Protein AF-T1EPQ8-F1 (afdb_monomer_lite)

Structure (mmCIF, N/CA/C/O backbone):
data_AF-T1EPQ8-F1
#
_entry.id   AF-T1EPQ8-F1
#
loop_
_atom_site.group_PDB
_atom_site.id
_atom_site.type_symbol
_atom_site.label_atom_id
_atom_site.label_alt_id
_atom_site.label_comp_id
_atom_site.label_asym_id
_atom_site.label_entity_id
_atom_site.label_seq_id
_atom_site.pdbx_PDB_ins_code
_atom_site.Cartn_x
_atom_site.Cartn_y
_atom_site.Cartn_z
_atom_site.occupancy
_atom_site.B_iso_or_equiv
_atom_site.auth_seq_id
_atom_site.auth_comp_id
_atom_site.auth_asym_id
_atom_site.auth_atom_id
_atom_site.pdbx_PDB_model_num
ATOM 1 N N . MET A 1 1 ? 10.128 -32.023 26.821 1.00 38.91 1 MET A N 1
ATOM 2 C CA . MET A 1 1 ? 8.826 -31.941 26.124 1.00 38.91 1 MET A CA 1
ATOM 3 C C . MET A 1 1 ? 8.533 -30.462 25.927 1.00 38.91 1 MET A C 1
ATOM 5 O O . MET A 1 1 ? 8.504 -29.751 26.919 1.00 38.91 1 MET A O 1
ATOM 9 N N . ALA A 1 2 ? 8.475 -29.976 24.685 1.00 43.00 2 ALA A N 1
ATOM 10 C CA . ALA A 1 2 ? 8.220 -28.562 24.401 1.00 43.00 2 ALA A CA 1
ATOM 11 C C . ALA A 1 2 ? 6.713 -28.280 24.492 1.00 43.00 2 ALA A C 1
ATOM 13 O O . ALA A 1 2 ? 5.918 -29.055 23.960 1.00 43.00 2 ALA A O 1
ATOM 14 N N . GLU A 1 3 ? 6.327 -27.203 25.178 1.00 37.88 3 GLU A N 1
ATOM 15 C CA . GLU A 1 3 ? 4.932 -26.760 25.230 1.00 37.88 3 GLU A CA 1
ATOM 16 C C . GLU A 1 3 ? 4.420 -26.415 23.819 1.00 37.88 3 GLU A C 1
ATOM 18 O O . GLU A 1 3 ? 5.152 -25.810 23.027 1.00 37.88 3 GLU A O 1
ATOM 23 N N . PRO A 1 4 ? 3.169 -26.769 23.475 1.00 48.59 4 PRO A N 1
ATOM 24 C CA . PRO A 1 4 ? 2.594 -26.395 22.195 1.00 48.59 4 PRO A CA 1
ATOM 25 C C . PRO A 1 4 ? 2.463 -24.870 22.112 1.00 48.59 4 PRO A C 1
ATOM 27 O O . PRO A 1 4 ? 1.865 -24.229 22.978 1.00 48.59 4 PRO A O 1
ATOM 30 N N . ILE A 1 5 ? 3.009 -24.295 21.037 1.00 50.97 5 ILE A N 1
ATOM 31 C CA . ILE A 1 5 ? 2.876 -22.878 20.682 1.00 50.97 5 ILE A CA 1
ATOM 32 C C . ILE A 1 5 ? 1.385 -22.524 20.723 1.00 50.97 5 ILE A C 1
ATOM 34 O O . ILE A 1 5 ? 0.590 -23.088 19.965 1.00 50.97 5 ILE A O 1
ATOM 38 N N . ARG A 1 6 ? 0.995 -21.615 21.628 1.00 45.44 6 ARG A N 1
ATOM 39 C CA . ARG A 1 6 ? -0.388 -21.136 21.750 1.00 45.44 6 ARG A CA 1
ATOM 40 C C . ARG A 1 6 ? -0.851 -20.652 20.374 1.00 45.44 6 ARG A C 1
ATOM 42 O O . ARG A 1 6 ? -0.313 -19.679 19.850 1.00 45.44 6 ARG A O 1
ATOM 49 N N . LYS A 1 7 ? -1.834 -21.332 19.775 1.00 41.09 7 LYS A N 1
ATOM 50 C CA . LYS A 1 7 ? -2.517 -20.833 18.577 1.00 41.09 7 LYS A CA 1
ATOM 51 C C . LYS A 1 7 ? -3.151 -19.498 18.966 1.00 41.09 7 LYS A C 1
ATOM 53 O O . LYS A 1 7 ? -4.050 -19.483 19.804 1.00 41.09 7 LYS A O 1
ATOM 58 N N . ASN A 1 8 ? -2.647 -18.392 18.417 1.00 44.38 8 ASN A N 1
ATOM 59 C CA . ASN A 1 8 ? -3.279 -17.088 18.607 1.00 44.38 8 ASN A CA 1
ATOM 60 C C . ASN A 1 8 ? -4.761 -17.203 18.212 1.00 44.38 8 ASN A C 1
ATOM 62 O O . ASN A 1 8 ? -5.055 -17.838 17.192 1.00 44.38 8 ASN A O 1
ATOM 66 N N . PRO A 1 9 ? -5.690 -16.637 19.004 1.00 49.91 9 PRO A N 1
ATOM 67 C CA . PRO A 1 9 ? -7.104 -16.671 18.665 1.00 49.91 9 PRO A CA 1
ATOM 68 C C . PRO A 1 9 ? -7.323 -16.063 17.270 1.00 49.91 9 PRO A C 1
ATOM 70 O O . PRO A 1 9 ? -6.567 -15.170 16.867 1.00 49.91 9 PRO A O 1
ATOM 73 N N . PRO A 1 10 ? -8.323 -16.546 16.511 1.00 61.28 10 PRO A N 1
ATOM 74 C CA . PRO A 1 10 ? -8.630 -15.998 15.199 1.00 61.28 10 PRO A CA 1
ATOM 75 C C . PRO A 1 10 ? -8.897 -14.498 15.335 1.00 61.28 10 PRO A C 1
ATOM 77 O O . PRO A 1 10 ? -9.745 -14.069 16.113 1.00 61.28 10 PRO A O 1
ATOM 80 N N . ILE A 1 11 ? -8.118 -13.698 14.609 1.00 69.44 11 ILE A N 1
ATOM 81 C CA . ILE A 1 11 ? -8.211 -12.242 14.669 1.00 69.44 11 ILE A CA 1
ATOM 82 C C . ILE A 1 11 ? -9.511 -11.824 13.975 1.00 69.44 11 ILE A C 1
ATOM 84 O O . ILE A 1 11 ? -9.619 -11.906 12.748 1.00 69.44 11 ILE A O 1
ATOM 88 N N . THR A 1 12 ? -10.497 -11.395 14.761 1.00 84.00 12 THR A N 1
ATOM 89 C CA . THR A 1 12 ? -11.753 -10.832 14.256 1.00 84.00 12 THR A CA 1
ATOM 90 C C . THR A 1 12 ? -11.489 -9.443 13.688 1.00 84.00 12 THR A C 1
ATOM 92 O O . THR A 1 12 ? -10.953 -8.577 14.376 1.00 84.00 12 THR A O 1
ATOM 95 N N . LEU A 1 13 ? -11.843 -9.238 12.421 1.00 88.69 13 LEU A N 1
ATOM 96 C CA . LEU A 1 13 ? -11.731 -7.939 11.761 1.00 88.69 13 LEU A CA 1
ATOM 97 C C . LEU A 1 13 ? -12.887 -7.022 12.174 1.00 88.69 13 LEU A C 1
ATOM 99 O O . LEU A 1 13 ? -14.023 -7.483 12.310 1.00 88.69 13 LEU A O 1
ATOM 103 N N . THR A 1 14 ? -12.613 -5.723 12.303 1.00 92.56 14 THR A N 1
ATOM 104 C CA . THR A 1 14 ? -13.667 -4.712 12.498 1.00 92.56 14 THR A CA 1
ATOM 105 C C . THR A 1 14 ? -14.533 -4.569 11.236 1.00 92.56 14 THR A C 1
ATOM 107 O O . THR A 1 14 ? -14.106 -4.971 10.144 1.00 92.56 14 THR A O 1
ATOM 110 N N . PRO A 1 15 ? -15.736 -3.969 11.322 1.00 93.88 15 PRO A N 1
ATOM 111 C CA . PRO A 1 15 ? -16.576 -3.716 10.150 1.00 93.88 15 PRO A CA 1
ATOM 112 C C . PRO A 1 15 ? -15.864 -2.926 9.040 1.00 93.88 15 PRO A C 1
ATOM 114 O O . PRO A 1 15 ? -16.015 -3.237 7.856 1.00 93.88 15 PRO A O 1
ATOM 117 N N . GLU A 1 16 ? -15.035 -1.938 9.391 1.00 93.56 16 GLU A N 1
ATOM 118 C CA . GLU A 1 16 ? -14.266 -1.157 8.417 1.00 93.56 16 GLU A CA 1
ATOM 119 C C . GLU A 1 16 ? -13.140 -1.980 7.791 1.00 93.56 16 GLU A C 1
ATOM 121 O O . GLU A 1 16 ? -12.932 -1.904 6.582 1.00 93.56 16 GLU A O 1
ATOM 126 N N . GLN A 1 17 ? -12.437 -2.797 8.580 1.00 94.44 17 GLN A N 1
ATOM 127 C CA . GLN A 1 17 ? -11.402 -3.697 8.062 1.00 94.44 17 GLN A CA 1
ATOM 128 C C . GLN A 1 17 ? -11.999 -4.746 7.114 1.00 94.44 17 GLN A C 1
ATOM 130 O O . GLN A 1 17 ? -11.433 -5.001 6.052 1.00 94.44 17 GLN A O 1
ATOM 135 N N . ASN A 1 18 ? -13.168 -5.302 7.444 1.00 94.88 18 ASN A N 1
ATOM 136 C CA . ASN A 1 18 ? -13.918 -6.174 6.538 1.00 94.88 18 ASN A CA 1
ATOM 137 C C . ASN A 1 18 ? -14.331 -5.437 5.260 1.00 94.88 18 ASN A C 1
ATOM 139 O O . ASN A 1 18 ? -14.177 -5.977 4.172 1.00 94.88 18 ASN A O 1
ATOM 143 N N . SER A 1 19 ? -14.773 -4.182 5.360 1.00 95.19 19 SER A N 1
ATOM 144 C CA . SER A 1 19 ? -15.124 -3.376 4.182 1.00 95.19 19 SER A CA 1
ATOM 145 C C . SER A 1 19 ? -13.930 -3.166 3.241 1.00 95.19 19 SER A C 1
ATOM 147 O O . SER A 1 19 ? -14.097 -3.200 2.022 1.00 95.19 19 SER A O 1
ATOM 149 N N . VAL A 1 20 ? -12.723 -2.973 3.794 1.00 95.50 20 VAL A N 1
ATOM 150 C CA . VAL A 1 20 ? -11.472 -2.929 3.016 1.00 95.50 20 VAL A CA 1
ATOM 151 C C . VAL A 1 20 ? -11.240 -4.269 2.322 1.00 95.50 20 VAL A C 1
ATOM 153 O O . VAL A 1 20 ? -11.033 -4.293 1.111 1.00 95.50 20 VAL A O 1
ATOM 156 N N . TYR A 1 21 ? -11.297 -5.371 3.072 1.00 95.00 21 TYR A N 1
ATOM 157 C CA . TYR A 1 21 ? -11.074 -6.717 2.547 1.00 95.00 21 TYR A CA 1
ATOM 158 C C . TYR A 1 21 ? -12.020 -7.046 1.385 1.00 95.00 21 TYR A C 1
ATOM 160 O O . TYR A 1 21 ? -11.562 -7.357 0.289 1.00 95.00 21 TYR A O 1
ATOM 168 N N . GLU A 1 22 ? -13.328 -6.893 1.592 1.00 95.25 22 GLU A N 1
ATOM 169 C CA . GLU A 1 22 ? -14.350 -7.183 0.583 1.00 95.25 22 GLU A CA 1
ATOM 170 C C . GLU A 1 22 ? -14.176 -6.332 -0.677 1.00 95.25 22 GLU A C 1
ATOM 172 O O . GLU A 1 22 ? -14.283 -6.833 -1.795 1.00 95.25 22 GLU A O 1
ATOM 177 N N . ALA A 1 23 ? -13.848 -5.046 -0.525 1.00 92.50 23 ALA A N 1
ATOM 178 C CA . ALA A 1 23 ? -13.621 -4.178 -1.672 1.00 92.50 23 ALA A CA 1
ATOM 179 C C . ALA A 1 23 ? -12.439 -4.651 -2.538 1.00 92.50 23 ALA A C 1
ATOM 181 O O . ALA A 1 23 ? -12.553 -4.616 -3.766 1.00 92.50 23 ALA A O 1
ATOM 182 N N . VAL A 1 24 ? -11.349 -5.130 -1.921 1.00 93.88 24 VAL A N 1
ATOM 183 C CA . VAL A 1 24 ? -10.200 -5.704 -2.644 1.00 93.88 24 VAL A CA 1
ATOM 184 C C . VAL A 1 24 ? -10.590 -6.980 -3.377 1.00 93.88 24 VAL A C 1
ATOM 186 O O . VAL A 1 24 ? -10.277 -7.111 -4.558 1.00 93.88 24 VAL A O 1
ATOM 189 N N . ILE A 1 25 ? -11.295 -7.901 -2.712 1.00 92.44 25 ILE A N 1
ATOM 190 C CA . ILE A 1 25 ? -11.735 -9.164 -3.327 1.00 92.44 25 ILE A CA 1
ATOM 191 C C . ILE A 1 25 ? -12.657 -8.907 -4.525 1.00 92.44 25 ILE A C 1
ATOM 193 O O . ILE A 1 25 ? -12.564 -9.588 -5.542 1.00 92.44 25 ILE A O 1
ATOM 197 N N . GLN A 1 26 ? -13.495 -7.874 -4.445 1.00 92.19 26 GLN A N 1
ATOM 198 C CA . GLN A 1 26 ? -14.356 -7.428 -5.543 1.00 92.19 26 GLN A CA 1
ATOM 199 C C . GLN A 1 26 ? -13.602 -6.711 -6.683 1.00 92.19 26 GLN A C 1
ATOM 201 O O . GLN A 1 26 ? -14.233 -6.290 -7.649 1.00 92.19 26 GLN A O 1
ATOM 206 N N . GLY A 1 27 ? -12.282 -6.529 -6.583 1.00 89.12 27 GLY A N 1
ATOM 207 C CA . GLY A 1 27 ? -11.465 -5.898 -7.622 1.00 89.12 27 GLY A CA 1
ATOM 208 C C . GLY A 1 27 ? -11.540 -4.369 -7.659 1.00 89.12 27 GLY A C 1
ATOM 209 O O . GLY A 1 27 ? -11.211 -3.766 -8.680 1.00 89.12 27 GLY A O 1
ATOM 210 N N . HIS A 1 28 ? -11.967 -3.717 -6.574 1.00 90.25 28 HIS A N 1
ATOM 211 C CA . HIS A 1 28 ? -11.981 -2.256 -6.505 1.00 90.25 28 HIS A CA 1
ATOM 212 C C . HIS A 1 28 ? -10.5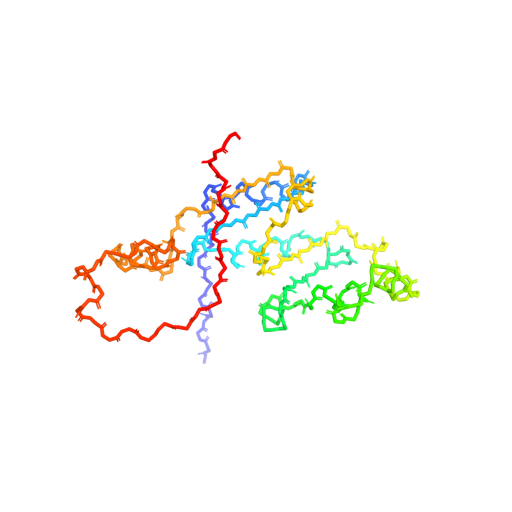72 -1.693 -6.300 1.00 90.25 28 HIS A C 1
ATOM 214 O O . HIS A 1 28 ? -9.807 -2.171 -5.462 1.00 90.25 28 HIS A O 1
ATOM 220 N N . ASN A 1 29 ? -10.277 -0.574 -6.965 1.00 90.38 29 ASN A N 1
ATOM 221 C CA . ASN A 1 29 ? -9.138 0.260 -6.595 1.00 90.38 29 ASN A CA 1
ATOM 222 C C . ASN A 1 29 ? -9.485 1.002 -5.310 1.00 90.38 29 ASN A C 1
ATOM 224 O O . ASN A 1 29 ? -10.387 1.851 -5.317 1.00 90.38 29 ASN A O 1
ATOM 228 N N . ILE A 1 30 ? -8.788 0.698 -4.220 1.00 92.75 30 ILE A N 1
ATOM 229 C CA . ILE A 1 30 ? -9.094 1.269 -2.913 1.00 92.75 30 ILE A CA 1
ATOM 230 C C . ILE A 1 30 ? -7.944 2.093 -2.350 1.00 92.75 30 ILE A C 1
ATOM 232 O O . ILE A 1 30 ? -6.772 1.786 -2.545 1.00 92.75 30 ILE A O 1
ATOM 236 N N . PHE A 1 31 ? -8.312 3.107 -1.578 1.00 91.81 31 PHE A N 1
ATOM 237 C CA . PHE A 1 31 ? -7.439 3.745 -0.608 1.00 91.81 31 PHE A CA 1
ATOM 238 C C . PHE A 1 31 ? -8.033 3.522 0.779 1.00 91.81 31 PHE A C 1
ATOM 240 O O . PHE A 1 31 ? -9.236 3.700 0.981 1.00 91.81 31 PHE A O 1
ATOM 247 N N . PHE A 1 32 ? -7.208 3.141 1.750 1.00 92.31 32 PHE A N 1
ATOM 248 C CA . PHE A 1 32 ? -7.647 3.090 3.136 1.00 92.31 32 PHE A CA 1
ATOM 249 C C . PHE A 1 32 ? -6.641 3.756 4.064 1.00 92.31 32 PHE A C 1
ATOM 251 O O . PHE A 1 32 ? -5.434 3.736 3.840 1.00 92.31 32 PHE A O 1
ATOM 258 N N . THR A 1 33 ? -7.158 4.383 5.113 1.00 90.12 33 THR A N 1
ATOM 259 C CA . THR A 1 33 ? -6.362 5.132 6.087 1.00 90.12 33 THR A CA 1
ATOM 260 C C . THR A 1 33 ? -6.926 4.955 7.490 1.00 90.12 33 THR A C 1
ATOM 262 O O . THR A 1 33 ? -7.972 4.349 7.681 1.00 90.12 33 THR A O 1
ATOM 265 N N . GLY A 1 34 ? -6.225 5.462 8.494 1.00 86.81 34 GLY A N 1
ATOM 266 C CA . GLY A 1 34 ? -6.626 5.382 9.894 1.00 86.81 34 GLY A CA 1
ATOM 267 C C . GLY A 1 34 ? -5.503 5.857 10.803 1.00 86.81 34 GLY A C 1
ATOM 268 O O . GLY A 1 34 ? -4.327 5.830 10.420 1.00 86.81 34 GLY A O 1
ATOM 269 N N . SER A 1 35 ? -5.845 6.270 12.023 1.00 82.94 35 SER A N 1
ATOM 270 C CA . SER A 1 35 ? -4.862 6.674 13.036 1.00 82.94 35 SER A CA 1
ATOM 271 C C . SER A 1 35 ? -3.873 5.545 13.370 1.00 82.94 35 SER A C 1
ATOM 273 O O . SER A 1 35 ? -4.039 4.383 12.973 1.00 82.94 35 SER A O 1
ATOM 275 N N . ALA A 1 36 ? -2.792 5.871 14.078 1.00 80.75 36 ALA A N 1
ATOM 276 C CA . ALA A 1 36 ? -1.893 4.853 14.615 1.00 80.75 36 ALA A CA 1
ATOM 277 C C . ALA A 1 36 ? -2.682 3.862 15.491 1.00 80.75 36 ALA A C 1
ATOM 279 O O . ALA A 1 36 ? -3.586 4.257 16.217 1.00 80.75 36 ALA A O 1
ATOM 280 N N . GLY A 1 37 ? -2.366 2.569 15.389 1.00 83.44 37 GLY A N 1
ATOM 281 C CA . GLY A 1 37 ? -3.039 1.537 16.185 1.00 83.44 37 GLY A CA 1
ATOM 282 C C . GLY A 1 37 ? -4.383 1.028 15.648 1.00 83.44 37 GLY A C 1
ATOM 283 O O . GLY A 1 37 ? -4.951 0.138 16.267 1.00 83.44 37 GLY A O 1
ATOM 284 N N . THR A 1 38 ? -4.850 1.500 14.487 1.00 87.56 38 THR A N 1
ATOM 285 C CA . THR A 1 38 ? -6.120 1.061 13.854 1.00 87.56 38 THR A CA 1
ATOM 286 C C . THR A 1 38 ? -6.050 -0.258 13.068 1.00 87.56 38 THR A C 1
ATOM 288 O O . THR A 1 38 ? -6.996 -0.656 12.394 1.00 87.56 38 THR A O 1
ATOM 291 N N . GLY A 1 39 ? -4.908 -0.950 13.104 1.00 88.50 39 GLY A N 1
ATOM 292 C CA . GLY A 1 39 ? -4.755 -2.247 12.435 1.00 88.50 39 GLY A CA 1
ATOM 293 C C . GLY A 1 39 ? -4.495 -2.195 10.922 1.00 88.50 39 GLY A C 1
ATOM 294 O O . GLY A 1 39 ? -4.663 -3.210 10.257 1.00 88.50 39 GLY A O 1
ATOM 295 N N . LYS A 1 40 ? -4.023 -1.071 10.359 1.00 90.94 40 LYS A N 1
ATOM 296 C CA . LYS A 1 40 ? -3.664 -0.971 8.923 1.00 90.94 40 LYS A CA 1
ATOM 297 C C . LYS A 1 40 ? -2.738 -2.099 8.439 1.00 90.94 40 LYS A C 1
ATOM 299 O O . LYS A 1 40 ? -3.053 -2.782 7.474 1.00 90.94 40 LYS A O 1
ATOM 304 N N . SER A 1 41 ? -1.632 -2.345 9.143 1.00 88.81 41 SER A N 1
ATOM 305 C CA . SER A 1 41 ? -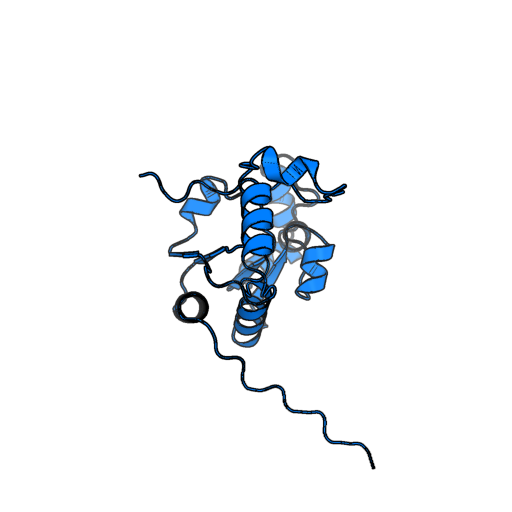0.675 -3.400 8.771 1.00 88.81 41 SER A CA 1
ATOM 306 C C . SER A 1 41 ? -1.257 -4.811 8.922 1.00 88.81 41 SER A C 1
ATOM 308 O O . SER A 1 41 ? -0.878 -5.714 8.180 1.00 88.81 41 SER A O 1
ATOM 310 N N . LEU A 1 42 ? -2.200 -5.005 9.854 1.00 91.00 42 LEU A N 1
ATOM 311 C CA . LEU A 1 42 ? -2.910 -6.273 10.026 1.00 91.00 42 LEU A CA 1
ATOM 312 C C . LEU A 1 42 ? -3.781 -6.568 8.798 1.00 91.00 42 LEU A C 1
ATOM 314 O O . LEU A 1 42 ? -3.654 -7.639 8.206 1.00 91.00 42 LEU A O 1
ATOM 318 N N . ILE A 1 43 ? -4.632 -5.616 8.396 1.00 93.44 43 ILE A N 1
ATOM 319 C CA . ILE A 1 43 ? -5.506 -5.814 7.234 1.00 93.44 43 ILE A CA 1
ATOM 320 C C . ILE A 1 43 ? -4.697 -5.929 5.938 1.00 93.44 43 ILE A C 1
ATOM 322 O O . ILE A 1 43 ? -4.992 -6.790 5.112 1.00 93.44 43 ILE A O 1
ATOM 326 N N . LEU A 1 44 ? -3.613 -5.158 5.808 1.00 93.56 44 LEU A N 1
ATOM 327 C CA . LEU A 1 44 ? -2.680 -5.254 4.687 1.00 93.56 44 LEU A CA 1
ATOM 328 C C . LEU A 1 44 ? -2.053 -6.650 4.578 1.00 93.56 44 LEU A C 1
ATOM 330 O O . LEU A 1 44 ? -2.040 -7.233 3.499 1.00 93.56 44 LEU A O 1
ATOM 334 N N . SER A 1 45 ? -1.598 -7.218 5.700 1.00 92.25 45 SER A N 1
ATOM 335 C CA . SER A 1 45 ? -1.010 -8.567 5.729 1.00 92.25 45 SER A CA 1
ATOM 336 C C . SER A 1 45 ? -2.017 -9.638 5.305 1.00 92.25 45 SER A C 1
ATOM 338 O O . SER A 1 45 ? -1.658 -10.592 4.619 1.00 92.25 45 SER A O 1
ATOM 340 N N . LYS A 1 46 ? -3.293 -9.470 5.677 1.00 92.69 46 LYS A N 1
ATOM 341 C CA . LYS A 1 46 ? -4.368 -10.379 5.268 1.00 92.69 46 LYS A CA 1
ATOM 342 C C . LYS A 1 46 ? -4.690 -10.259 3.779 1.00 92.69 46 LYS A C 1
ATOM 344 O O . LYS A 1 46 ? -4.868 -11.284 3.137 1.00 92.69 46 LYS A O 1
ATOM 349 N N . ILE A 1 47 ? -4.705 -9.042 3.229 1.00 94.62 47 ILE A N 1
ATOM 350 C CA . ILE A 1 47 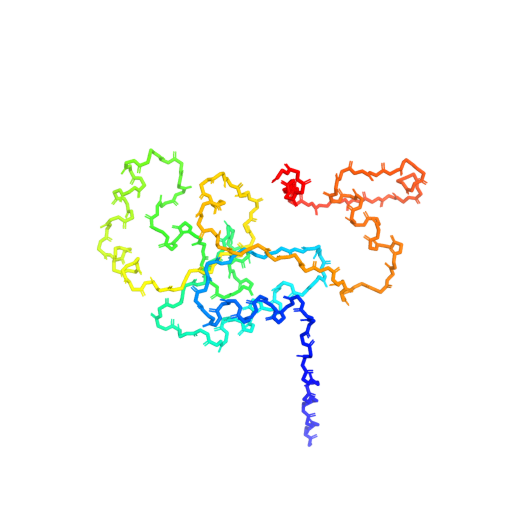? -4.870 -8.797 1.786 1.00 94.62 47 ILE A CA 1
ATOM 351 C C . ILE A 1 47 ? -3.732 -9.445 0.991 1.00 94.62 47 ILE A C 1
ATOM 353 O O . ILE A 1 47 ? -3.984 -10.173 0.036 1.00 94.62 47 ILE A O 1
ATOM 357 N N . ILE A 1 48 ? -2.484 -9.238 1.416 1.00 93.94 48 ILE A N 1
ATOM 358 C CA . ILE A 1 48 ? -1.309 -9.857 0.787 1.00 93.94 48 ILE A CA 1
ATOM 359 C C . ILE A 1 48 ? -1.432 -11.387 0.781 1.00 93.94 48 ILE A C 1
ATOM 361 O O . ILE A 1 48 ? -1.088 -12.021 -0.208 1.00 93.94 48 ILE A O 1
ATOM 365 N N . GLY A 1 49 ? -1.948 -11.978 1.862 1.00 93.31 49 GLY A N 1
ATOM 366 C CA . GLY A 1 49 ? -2.102 -13.429 1.979 1.00 93.31 49 GLY A CA 1
ATOM 367 C C . GLY A 1 49 ? -3.181 -14.054 1.088 1.00 93.31 49 GLY A C 1
ATOM 368 O O . GLY A 1 49 ? -3.176 -15.272 0.935 1.00 93.31 49 GLY A O 1
ATOM 369 N N . VAL A 1 50 ? -4.103 -13.266 0.524 1.00 93.38 50 VAL A N 1
ATOM 370 C CA . VAL A 1 50 ? -5.209 -13.778 -0.312 1.00 93.38 50 VAL A CA 1
ATOM 371 C C . VAL A 1 50 ? -5.078 -13.417 -1.788 1.00 93.38 50 VAL A C 1
ATOM 373 O O . VAL A 1 50 ? -5.722 -14.047 -2.624 1.00 93.38 50 VAL A O 1
ATOM 376 N N . LEU A 1 51 ? -4.264 -12.414 -2.123 1.00 92.06 51 LEU A N 1
ATOM 377 C CA . LEU A 1 51 ? -4.016 -12.041 -3.511 1.00 92.06 51 LEU A CA 1
ATOM 378 C C . LEU A 1 51 ? -3.025 -13.010 -4.183 1.00 92.06 51 LEU A C 1
ATOM 380 O O . LEU A 1 51 ? -2.112 -13.510 -3.521 1.00 92.06 51 LEU A O 1
ATOM 384 N N . PRO A 1 52 ? -3.157 -13.275 -5.499 1.00 92.81 52 PRO A N 1
ATOM 385 C CA . PRO A 1 52 ? -2.250 -14.175 -6.204 1.00 92.81 52 PRO A CA 1
ATOM 386 C C . PRO A 1 52 ? -0.810 -13.634 -6.196 1.00 92.81 52 PRO A C 1
ATOM 388 O O . PRO A 1 52 ? -0.585 -12.513 -6.660 1.00 92.81 52 PRO A O 1
ATOM 391 N N . PRO A 1 53 ? 0.186 -14.402 -5.726 1.00 92.75 53 PRO A N 1
ATOM 392 C CA . PRO A 1 53 ? 1.542 -13.887 -5.545 1.00 92.75 53 PRO A CA 1
ATOM 393 C C . PRO A 1 53 ? 2.232 -13.531 -6.871 1.00 92.75 53 PRO A C 1
ATOM 395 O O . PRO A 1 53 ? 2.948 -12.538 -6.931 1.00 92.75 53 PRO A O 1
ATOM 398 N N . ASP A 1 54 ? 1.965 -14.272 -7.950 1.00 92.12 54 ASP A N 1
ATOM 399 C CA . ASP A 1 54 ? 2.680 -14.132 -9.232 1.00 92.12 54 ASP A CA 1
ATOM 400 C C . ASP A 1 54 ? 2.465 -12.783 -9.936 1.00 92.12 54 ASP A C 1
ATOM 402 O O . ASP A 1 54 ? 3.227 -12.405 -10.824 1.00 92.12 54 ASP A O 1
ATOM 406 N N . ASN A 1 55 ? 1.402 -12.062 -9.582 1.00 91.69 55 ASN A N 1
ATOM 407 C CA . ASN A 1 55 ? 1.040 -10.784 -10.196 1.00 91.69 55 ASN A CA 1
ATOM 408 C C . ASN A 1 55 ? 0.721 -9.687 -9.169 1.00 91.69 55 ASN A C 1
ATOM 410 O O . ASN A 1 55 ? 0.208 -8.624 -9.544 1.00 91.69 55 ASN A O 1
ATOM 414 N N . THR A 1 56 ? 1.055 -9.930 -7.899 1.00 94.31 56 THR A N 1
ATOM 415 C CA . THR A 1 56 ? 0.891 -8.976 -6.804 1.00 94.31 56 THR A CA 1
ATOM 416 C C . THR A 1 56 ? 2.237 -8.403 -6.404 1.00 94.31 56 THR A C 1
ATOM 418 O O . THR A 1 56 ? 3.130 -9.112 -5.951 1.00 94.31 56 THR A O 1
ATOM 421 N N . PHE A 1 57 ? 2.368 -7.088 -6.530 1.00 95.50 57 PHE A N 1
ATOM 422 C CA . PHE A 1 57 ? 3.576 -6.357 -6.189 1.00 95.50 57 PHE A CA 1
ATOM 423 C C . PHE A 1 57 ? 3.340 -5.534 -4.932 1.00 95.50 57 PHE A C 1
ATOM 425 O O . PHE A 1 57 ? 2.462 -4.672 -4.883 1.00 95.50 57 PHE A O 1
ATOM 432 N N . ILE A 1 58 ? 4.143 -5.815 -3.909 1.00 96.50 58 ILE A N 1
ATOM 433 C CA . ILE A 1 58 ? 4.066 -5.165 -2.605 1.00 96.50 58 ILE A CA 1
ATOM 434 C C . ILE A 1 58 ? 5.128 -4.076 -2.558 1.00 96.50 58 ILE A C 1
ATOM 436 O O . ILE A 1 58 ? 6.322 -4.355 -2.703 1.00 96.50 58 ILE A O 1
ATOM 440 N N . THR A 1 59 ? 4.698 -2.832 -2.368 1.00 95.50 59 THR A N 1
ATOM 441 C CA . THR A 1 59 ? 5.591 -1.677 -2.381 1.00 95.50 59 THR A CA 1
ATOM 442 C C . THR A 1 59 ? 5.331 -0.708 -1.237 1.00 95.50 59 THR A C 1
ATOM 444 O O . THR A 1 59 ? 4.261 -0.718 -0.632 1.00 95.50 59 THR A O 1
ATOM 447 N N . ALA A 1 60 ? 6.311 0.145 -0.943 1.00 93.44 60 ALA A N 1
ATOM 448 C CA . ALA A 1 60 ? 6.148 1.276 -0.035 1.00 93.44 60 ALA A CA 1
ATOM 449 C C . ALA A 1 60 ? 6.913 2.517 -0.519 1.00 93.44 60 ALA A C 1
ATOM 451 O O . ALA A 1 60 ? 7.747 2.447 -1.428 1.00 93.44 60 ALA A O 1
ATOM 452 N N . SER A 1 61 ? 6.650 3.664 0.109 1.00 89.38 61 SER A N 1
ATOM 453 C CA . SER A 1 61 ? 7.331 4.931 -0.201 1.00 89.38 61 SER A CA 1
ATOM 454 C C . SER A 1 61 ? 8.807 4.961 0.221 1.00 89.38 61 SER A C 1
ATOM 456 O O . SER A 1 61 ? 9.615 5.615 -0.437 1.00 89.38 61 SER A O 1
ATOM 458 N N . THR A 1 62 ? 9.183 4.228 1.275 1.00 90.06 62 THR A N 1
ATOM 459 C CA . THR A 1 62 ? 10.552 4.186 1.821 1.00 90.06 62 THR A CA 1
ATOM 460 C C . THR A 1 62 ? 11.072 2.758 1.967 1.00 90.06 62 THR A C 1
ATOM 462 O O . THR A 1 62 ? 10.294 1.809 2.068 1.00 90.06 62 THR A O 1
ATOM 465 N N . GLY A 1 63 ? 12.401 2.597 2.011 1.00 89.38 63 GLY A N 1
ATOM 466 C CA . GLY A 1 63 ? 13.040 1.283 2.154 1.00 89.38 63 GLY A CA 1
ATOM 467 C C . GLY A 1 63 ? 12.662 0.564 3.451 1.00 89.38 63 GLY A C 1
ATOM 468 O O . GLY A 1 63 ? 12.347 -0.620 3.425 1.00 89.38 63 GLY A O 1
ATOM 469 N N . LEU A 1 64 ? 12.608 1.283 4.578 1.00 91.25 64 LEU A N 1
ATOM 470 C CA . LEU A 1 64 ? 12.236 0.689 5.866 1.00 91.25 64 LEU A CA 1
ATOM 471 C C . LEU A 1 64 ? 10.774 0.216 5.880 1.00 91.25 64 LEU A C 1
ATOM 473 O O . LEU A 1 64 ? 10.487 -0.884 6.351 1.00 91.25 64 LEU A O 1
ATOM 477 N N . ALA A 1 65 ? 9.860 1.017 5.324 1.00 88.75 65 ALA A N 1
ATOM 478 C CA . ALA A 1 65 ? 8.461 0.625 5.183 1.00 88.75 65 ALA A CA 1
ATOM 479 C C . ALA A 1 65 ? 8.313 -0.599 4.268 1.00 88.75 65 ALA A C 1
ATOM 481 O O . ALA A 1 65 ? 7.600 -1.539 4.611 1.00 88.75 65 ALA A O 1
ATOM 482 N N . ALA A 1 66 ? 9.052 -0.632 3.154 1.00 92.50 66 ALA A N 1
ATOM 483 C CA . ALA A 1 66 ? 9.056 -1.763 2.232 1.00 92.50 66 ALA A CA 1
ATOM 484 C C . ALA A 1 66 ? 9.530 -3.055 2.917 1.00 92.50 66 ALA A C 1
ATOM 486 O O . ALA A 1 66 ? 8.875 -4.088 2.790 1.00 92.50 66 ALA A O 1
ATOM 487 N N . CYS A 1 67 ? 10.605 -2.994 3.710 1.00 91.50 67 CYS A N 1
ATOM 488 C CA . CYS A 1 67 ? 11.091 -4.141 4.480 1.00 91.50 67 CYS A CA 1
ATOM 489 C C . CYS A 1 67 ? 10.028 -4.693 5.444 1.00 91.50 67 CYS A C 1
ATOM 491 O O . CYS A 1 67 ? 9.859 -5.909 5.534 1.00 91.50 67 CYS A O 1
ATOM 493 N N . ASN A 1 68 ? 9.271 -3.824 6.122 1.00 88.19 68 ASN A N 1
ATOM 494 C CA . ASN A 1 68 ? 8.245 -4.242 7.087 1.00 88.19 68 ASN A CA 1
ATOM 495 C C . ASN A 1 68 ? 7.109 -5.057 6.457 1.00 88.19 68 ASN A C 1
ATOM 497 O O . ASN A 1 68 ? 6.536 -5.923 7.116 1.00 88.19 68 ASN A O 1
ATOM 501 N N . ILE A 1 69 ? 6.798 -4.801 5.187 1.00 91.25 69 ILE A N 1
ATOM 502 C CA . ILE A 1 69 ? 5.766 -5.521 4.428 1.00 91.25 69 ILE A CA 1
ATOM 503 C C . ILE A 1 69 ? 6.357 -6.562 3.468 1.00 91.25 69 ILE A C 1
ATOM 505 O O . ILE A 1 69 ? 5.630 -7.108 2.642 1.00 91.25 69 ILE A O 1
ATOM 509 N N . LYS A 1 70 ? 7.665 -6.848 3.574 1.00 93.81 70 LYS A N 1
ATOM 510 C CA . LYS A 1 70 ? 8.410 -7.770 2.695 1.00 93.81 70 LYS A CA 1
ATOM 511 C C . LYS A 1 70 ? 8.287 -7.417 1.205 1.00 93.81 70 LYS A C 1
ATOM 513 O O . LYS A 1 70 ? 8.221 -8.297 0.351 1.00 93.81 70 LYS A O 1
ATOM 518 N N . GLY A 1 71 ? 8.229 -6.123 0.913 1.00 94.50 71 GLY A N 1
ATOM 519 C CA . GLY A 1 71 ? 8.122 -5.569 -0.428 1.00 94.50 71 GLY A CA 1
ATOM 520 C C . GLY A 1 71 ? 9.390 -4.850 -0.878 1.00 94.50 71 GLY A C 1
ATOM 521 O O . GLY A 1 71 ? 10.464 -4.986 -0.295 1.00 94.50 71 GLY A O 1
ATOM 522 N N . THR A 1 72 ? 9.239 -4.036 -1.918 1.00 94.94 72 THR A N 1
ATOM 523 C CA . THR A 1 72 ? 10.279 -3.129 -2.427 1.00 94.94 72 THR A CA 1
ATOM 524 C C . THR A 1 72 ? 9.802 -1.677 -2.379 1.00 94.94 72 THR A C 1
ATOM 526 O O . THR A 1 72 ? 8.660 -1.398 -2.023 1.00 94.94 72 THR A O 1
ATOM 529 N N . THR A 1 73 ? 10.646 -0.704 -2.702 1.00 93.94 73 THR A N 1
ATOM 530 C CA . THR A 1 73 ? 10.156 0.675 -2.833 1.00 93.94 73 THR A CA 1
ATOM 531 C C . THR A 1 73 ? 9.391 0.841 -4.144 1.00 93.94 73 THR A C 1
ATOM 533 O O . THR A 1 73 ? 9.685 0.173 -5.138 1.00 93.94 73 THR A O 1
ATOM 536 N N . ILE A 1 74 ? 8.433 1.770 -4.183 1.00 91.69 74 ILE A N 1
ATOM 537 C CA . ILE A 1 74 ? 7.703 2.082 -5.421 1.00 91.69 74 ILE A CA 1
ATOM 538 C C . ILE A 1 74 ? 8.648 2.532 -6.545 1.00 91.69 74 ILE A C 1
ATOM 540 O O . ILE A 1 74 ? 8.430 2.192 -7.702 1.00 91.69 74 ILE A O 1
ATOM 544 N N . HIS A 1 75 ? 9.739 3.224 -6.205 1.00 90.38 75 HIS A N 1
ATOM 545 C CA . HIS A 1 75 ? 10.774 3.651 -7.148 1.00 90.38 75 HIS A CA 1
ATOM 546 C C . HIS A 1 75 ? 11.514 2.460 -7.769 1.00 90.38 75 HIS A C 1
ATOM 548 O O . HIS A 1 75 ? 11.651 2.385 -8.993 1.00 90.38 75 HIS A O 1
ATOM 554 N N . SER A 1 76 ? 11.930 1.500 -6.937 1.00 92.19 76 SER A N 1
ATOM 555 C CA . SER A 1 76 ? 12.583 0.268 -7.385 1.00 92.19 76 SER A CA 1
ATOM 556 C C . SER A 1 76 ? 11.650 -0.601 -8.226 1.00 92.19 76 SER A C 1
ATOM 558 O O . SER A 1 76 ? 12.077 -1.154 -9.235 1.00 92.19 76 SER A O 1
ATOM 560 N N . PHE A 1 77 ? 10.369 -0.691 -7.853 1.00 93.81 77 PHE A N 1
ATOM 561 C CA . PHE A 1 77 ? 9.356 -1.362 -8.668 1.00 93.81 77 PHE A CA 1
ATOM 562 C C . PHE A 1 77 ? 9.162 -0.655 -10.018 1.00 93.81 77 PHE A C 1
ATOM 564 O O . PHE A 1 77 ? 9.203 -1.285 -11.071 1.00 93.81 77 PHE A O 1
ATOM 571 N N . ALA A 1 78 ? 8.970 0.661 -10.010 1.00 90.19 78 ALA A N 1
ATOM 572 C CA . ALA A 1 78 ? 8.648 1.405 -11.218 1.00 90.19 78 ALA A CA 1
ATOM 573 C C . ALA A 1 78 ? 9.822 1.480 -12.207 1.00 90.19 78 ALA A C 1
ATOM 575 O O . ALA A 1 78 ? 9.599 1.698 -13.398 1.00 90.19 78 ALA A O 1
ATOM 576 N N . GLY A 1 79 ? 11.057 1.305 -1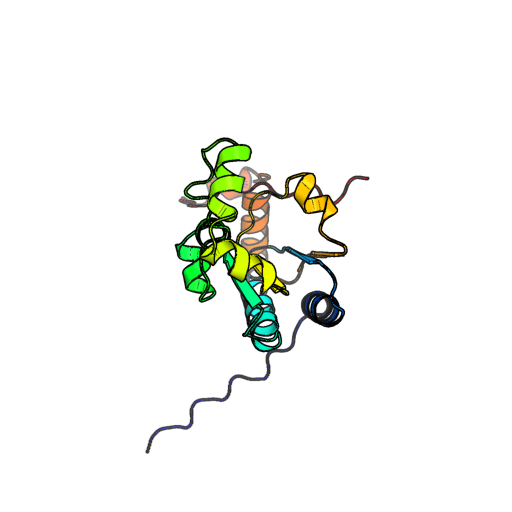1.724 1.00 90.69 79 GLY A N 1
ATOM 577 C CA . GLY A 1 79 ? 12.266 1.409 -12.535 1.00 90.69 79 GLY A CA 1
ATOM 578 C C . GLY A 1 79 ? 12.610 2.845 -12.923 1.00 90.69 79 GLY A C 1
ATOM 579 O O . GLY A 1 79 ? 13.296 3.046 -13.917 1.00 90.69 79 GLY A O 1
ATOM 580 N N . MET A 1 80 ? 12.135 3.840 -12.165 1.00 83.94 80 MET A N 1
ATOM 581 C CA . MET A 1 80 ? 12.261 5.271 -12.496 1.00 83.94 80 MET A CA 1
ATOM 582 C C . MET A 1 80 ? 13.510 5.943 -11.897 1.00 83.94 80 MET A C 1
ATOM 584 O O . MET A 1 80 ? 13.666 7.157 -11.994 1.00 83.94 80 MET A O 1
ATOM 588 N N . GLY A 1 81 ? 14.400 5.182 -11.252 1.00 80.50 81 GLY A N 1
ATOM 589 C CA . GLY A 1 81 ? 15.514 5.758 -10.493 1.00 80.50 81 GLY A CA 1
ATOM 590 C C . GLY A 1 81 ? 15.018 6.529 -9.264 1.00 80.50 81 GLY A C 1
ATOM 591 O O . GLY A 1 81 ? 14.039 6.126 -8.640 1.00 80.50 81 GLY A O 1
ATOM 592 N N . LEU A 1 82 ? 15.684 7.633 -8.916 1.00 77.38 82 LEU A N 1
ATOM 593 C CA . LEU A 1 82 ? 15.305 8.478 -7.772 1.00 77.38 82 LEU A CA 1
ATOM 594 C C . LEU A 1 82 ? 14.043 9.323 -8.023 1.00 77.38 82 LEU A C 1
ATOM 596 O O . LEU A 1 82 ? 13.521 9.916 -7.087 1.00 77.38 82 LEU A O 1
ATOM 600 N N . GLY A 1 83 ? 13.537 9.375 -9.262 1.00 72.56 83 GLY A N 1
ATOM 601 C CA . GLY A 1 83 ? 12.344 10.160 -9.605 1.00 72.56 83 GLY A CA 1
ATOM 602 C C . GLY A 1 83 ? 12.560 11.679 -9.629 1.00 72.56 83 GLY A C 1
ATOM 603 O O . GLY A 1 83 ? 11.589 12.423 -9.713 1.00 72.56 83 GLY A O 1
ATOM 604 N N . GLU A 1 84 ? 13.812 12.139 -9.569 1.00 80.31 84 GLU A N 1
ATOM 605 C CA . GLU A 1 84 ? 14.197 13.561 -9.641 1.00 80.31 84 GLU A CA 1
ATOM 606 C C . GLU A 1 84 ? 14.343 14.067 -11.090 1.00 80.31 84 GLU A C 1
ATOM 608 O O . GLU A 1 84 ? 14.494 15.262 -11.339 1.00 80.31 84 GLU A O 1
ATOM 613 N N . SER A 1 85 ? 14.298 13.145 -12.051 1.00 81.44 85 SER A N 1
ATOM 614 C CA . SER A 1 85 ? 14.427 13.391 -13.484 1.00 81.44 85 SER A CA 1
ATOM 615 C C . SER A 1 85 ? 13.146 13.951 -14.111 1.00 81.44 85 SER A C 1
ATOM 617 O O . SER A 1 85 ? 12.060 13.911 -13.528 1.00 81.44 85 SER A O 1
ATOM 619 N N . SER A 1 86 ? 13.245 14.416 -15.360 1.00 88.75 86 SER A N 1
ATOM 620 C CA . SER A 1 86 ? 12.063 14.785 -16.145 1.00 88.75 86 SER A CA 1
ATOM 621 C C . SER A 1 86 ? 11.115 13.591 -16.331 1.00 88.75 86 SER A C 1
ATOM 623 O O . SER A 1 86 ? 11.525 12.427 -16.297 1.00 88.75 86 SER A O 1
ATOM 625 N N . LEU A 1 87 ? 9.829 13.870 -16.576 1.00 85.62 87 LEU A N 1
ATOM 626 C CA . LEU A 1 87 ? 8.835 12.823 -16.832 1.00 85.62 87 LEU A CA 1
ATOM 627 C C . LEU A 1 87 ? 9.252 11.914 -18.000 1.00 85.62 87 LEU A C 1
ATOM 629 O O . LEU A 1 87 ? 9.100 10.698 -17.916 1.00 85.62 87 LEU A O 1
ATOM 633 N N . GLU A 1 88 ? 9.808 12.491 -19.064 1.00 89.06 88 GLU A N 1
ATOM 634 C CA . GLU A 1 88 ? 10.279 11.747 -20.237 1.00 89.06 88 GLU A CA 1
ATOM 635 C C . GLU A 1 88 ? 11.401 10.766 -19.885 1.00 89.06 88 GLU A C 1
ATOM 637 O O . GLU A 1 88 ? 11.398 9.618 -20.337 1.00 89.06 88 GLU A O 1
ATOM 642 N N . GLU A 1 89 ? 12.339 11.184 -19.038 1.00 89.69 89 GLU A N 1
ATOM 643 C CA . GLU A 1 89 ? 13.437 10.333 -18.595 1.00 89.69 89 GLU A CA 1
ATOM 644 C C . GLU A 1 89 ? 12.943 9.214 -17.669 1.00 89.69 89 GLU A C 1
ATOM 646 O O . GLU A 1 89 ? 13.294 8.050 -17.874 1.00 89.69 89 GLU A O 1
ATOM 651 N N . CYS A 1 90 ? 12.044 9.521 -16.730 1.00 87.19 90 CYS A N 1
ATOM 652 C CA . CYS A 1 90 ? 11.392 8.518 -15.886 1.00 87.19 90 CYS A CA 1
ATOM 653 C C . CYS A 1 90 ? 10.668 7.453 -16.727 1.00 87.19 90 CYS A C 1
ATOM 655 O O . CYS A 1 90 ? 10.830 6.253 -16.490 1.00 87.19 90 CYS A O 1
ATOM 657 N N . VAL A 1 91 ? 9.924 7.874 -17.756 1.00 88.88 91 VAL A N 1
ATOM 658 C CA . VAL A 1 91 ? 9.231 6.969 -18.688 1.00 88.88 91 VAL A CA 1
ATOM 659 C C . VAL A 1 91 ? 10.230 6.125 -19.480 1.00 88.88 91 VAL A C 1
ATOM 661 O O . VAL A 1 91 ? 10.028 4.917 -19.636 1.00 88.88 91 VAL A O 1
ATOM 664 N N . LYS A 1 92 ? 11.333 6.716 -19.950 1.00 90.75 92 LYS A N 1
ATOM 665 C CA . LYS A 1 92 ? 12.402 5.996 -20.656 1.00 90.75 92 LYS A CA 1
ATOM 666 C C . LYS A 1 92 ? 13.027 4.910 -19.777 1.00 90.75 92 LYS A C 1
ATOM 668 O O . LYS A 1 92 ? 13.227 3.788 -20.246 1.00 90.75 92 LYS A O 1
ATOM 673 N N . LEU A 1 93 ? 13.306 5.213 -18.508 1.00 89.75 93 LEU A N 1
ATOM 674 C CA . LEU A 1 93 ? 13.863 4.257 -17.549 1.00 89.75 93 LEU A CA 1
ATOM 675 C C . LEU A 1 93 ? 12.875 3.120 -17.239 1.00 89.75 93 LEU A C 1
ATOM 677 O O . LEU A 1 93 ? 13.245 1.945 -17.341 1.00 89.75 93 LEU A O 1
ATOM 681 N N . ALA A 1 94 ? 11.608 3.453 -16.979 1.00 89.75 94 ALA A N 1
ATOM 682 C CA . ALA A 1 94 ? 10.539 2.481 -16.739 1.00 89.75 94 ALA A CA 1
ATOM 683 C C . ALA A 1 94 ? 10.236 1.596 -17.967 1.00 89.75 94 ALA A C 1
ATOM 685 O O . ALA A 1 94 ? 9.743 0.476 -17.833 1.00 89.75 94 ALA A O 1
ATOM 686 N N . SER A 1 95 ? 10.569 2.064 -19.174 1.00 91.31 95 SER A N 1
ATOM 687 C CA . SER A 1 95 ? 10.358 1.332 -20.432 1.00 91.31 95 SER A CA 1
ATOM 688 C C . SER A 1 95 ? 11.414 0.260 -20.721 1.00 91.31 95 SER A C 1
ATOM 690 O O . SER A 1 95 ? 11.264 -0.498 -21.687 1.00 91.31 95 SER A O 1
ATOM 692 N N . ARG A 1 96 ? 12.480 0.157 -19.911 1.00 93.44 96 ARG A N 1
ATOM 693 C CA . ARG A 1 96 ? 13.512 -0.880 -20.084 1.00 93.44 96 ARG A CA 1
ATOM 694 C C . ARG A 1 96 ? 12.887 -2.284 -19.965 1.00 93.44 96 ARG A C 1
ATOM 696 O O . ARG A 1 96 ? 11.964 -2.465 -19.169 1.00 93.44 96 ARG A O 1
ATOM 703 N N . PRO A 1 97 ? 13.385 -3.299 -20.704 1.00 93.69 97 PRO A N 1
ATOM 704 C CA . PRO A 1 97 ? 12.695 -4.586 -20.861 1.00 93.69 97 PRO A CA 1
ATOM 705 C C . PRO A 1 97 ? 12.277 -5.284 -19.557 1.00 93.69 97 PRO A C 1
ATOM 707 O O . PRO A 1 97 ? 11.164 -5.805 -19.478 1.00 93.69 97 PRO A O 1
ATOM 710 N N . ALA A 1 98 ? 13.133 -5.255 -18.529 1.00 90.50 98 ALA A N 1
ATOM 711 C CA . ALA A 1 98 ? 12.847 -5.858 -17.226 1.00 90.50 98 ALA A CA 1
ATOM 712 C C . ALA A 1 98 ? 11.642 -5.192 -16.536 1.00 90.50 98 ALA A C 1
ATOM 714 O O . ALA A 1 98 ? 10.657 -5.861 -16.223 1.00 90.50 98 ALA A O 1
ATOM 715 N N . TYR A 1 99 ? 11.670 -3.864 -16.388 1.00 92.88 99 TYR A N 1
ATOM 716 C CA . TYR A 1 99 ? 10.589 -3.106 -15.752 1.00 92.88 99 TYR A CA 1
ATOM 717 C C . TYR A 1 99 ? 9.309 -3.124 -16.584 1.00 92.88 99 TYR A C 1
ATOM 719 O O . TYR A 1 99 ? 8.224 -3.291 -16.039 1.00 92.88 99 TYR A O 1
ATOM 727 N N . ARG A 1 100 ? 9.414 -3.051 -17.914 1.00 91.94 100 ARG A N 1
ATOM 728 C CA . ARG A 1 100 ? 8.252 -3.165 -18.803 1.00 91.94 100 ARG A CA 1
ATOM 729 C C . ARG A 1 100 ? 7.529 -4.502 -18.634 1.00 91.94 100 ARG A C 1
ATOM 731 O O . ARG A 1 100 ? 6.301 -4.538 -18.653 1.00 91.94 100 ARG A O 1
ATOM 738 N N . THR A 1 101 ? 8.278 -5.594 -18.497 1.00 91.56 101 THR A N 1
ATOM 739 C CA . THR A 1 101 ? 7.706 -6.927 -18.257 1.00 91.56 101 THR A CA 1
ATOM 740 C C . THR A 1 101 ? 7.011 -6.970 -16.902 1.00 91.56 101 THR A C 1
ATOM 742 O O . THR A 1 101 ? 5.860 -7.388 -16.825 1.00 91.56 101 THR A O 1
ATOM 745 N N . GLN A 1 102 ? 7.659 -6.431 -15.871 1.00 91.94 102 GLN A N 1
ATOM 746 C CA . GLN A 1 102 ? 7.096 -6.324 -14.530 1.00 91.94 102 GLN A CA 1
ATOM 747 C C . GLN A 1 102 ? 5.781 -5.527 -14.505 1.00 91.94 102 GLN A C 1
ATOM 749 O O . GLN A 1 102 ? 4.773 -6.012 -13.997 1.00 91.94 102 GLN A O 1
ATOM 754 N N . TRP A 1 103 ? 5.750 -4.344 -15.128 1.00 92.19 103 TRP A N 1
ATOM 755 C CA . TRP A 1 103 ? 4.541 -3.526 -15.264 1.00 92.19 103 TRP A CA 1
ATOM 756 C C . TRP A 1 103 ? 3.410 -4.260 -15.990 1.00 92.19 103 TRP A C 1
ATOM 758 O O . TRP A 1 103 ? 2.254 -4.134 -15.605 1.00 92.19 103 TRP A O 1
ATOM 768 N N . ARG A 1 104 ? 3.730 -5.051 -17.023 1.00 91.94 104 ARG A N 1
ATOM 769 C CA . ARG A 1 104 ? 2.741 -5.855 -17.763 1.00 91.94 104 ARG A CA 1
ATOM 770 C C . ARG A 1 104 ? 2.191 -7.033 -16.962 1.00 91.94 104 ARG A C 1
ATOM 772 O O . ARG A 1 104 ? 1.064 -7.447 -17.206 1.00 91.94 104 ARG A O 1
ATOM 779 N N . GLN A 1 105 ? 2.989 -7.596 -16.061 1.00 93.31 105 GLN A N 1
ATOM 780 C CA . GLN A 1 105 ? 2.589 -8.715 -15.207 1.00 93.31 105 GLN A CA 1
ATOM 781 C C . GLN A 1 105 ? 1.815 -8.256 -13.968 1.00 93.31 105 GLN A C 1
ATOM 783 O O . GLN A 1 105 ? 1.021 -9.025 -13.432 1.00 93.31 105 GLN A O 1
ATOM 788 N N . CYS A 1 106 ? 2.025 -7.017 -13.520 1.00 92.88 106 CYS A N 1
ATOM 789 C CA . CYS A 1 106 ? 1.369 -6.448 -12.351 1.00 92.88 106 CYS A CA 1
ATOM 790 C C . CYS A 1 106 ? -0.149 -6.337 -12.553 1.00 92.88 106 CYS A C 1
ATOM 792 O O . CYS A 1 106 ? -0.628 -5.539 -13.357 1.00 92.88 106 CYS A O 1
ATOM 794 N N . LYS A 1 107 ? -0.907 -7.132 -11.790 1.00 93.94 107 LYS A N 1
ATOM 795 C CA . LYS A 1 107 ? -2.371 -7.022 -11.683 1.00 93.94 107 LYS A CA 1
ATOM 796 C C . LYS A 1 107 ? -2.797 -6.348 -10.388 1.00 93.94 107 LYS A C 1
ATOM 798 O O . LYS A 1 107 ? -3.818 -5.669 -10.360 1.00 93.94 107 LYS A O 1
ATOM 803 N N . HIS A 1 108 ? -2.003 -6.517 -9.334 1.00 95.06 108 HIS A N 1
ATOM 804 C CA . HIS A 1 108 ? -2.238 -5.897 -8.041 1.00 95.06 108 HIS A CA 1
ATOM 805 C C . HIS A 1 108 ? -0.981 -5.141 -7.616 1.00 95.06 108 HIS A C 1
ATOM 807 O O . HIS A 1 108 ? 0.091 -5.730 -7.490 1.00 95.06 108 HIS A O 1
ATOM 813 N N . LEU A 1 109 ? -1.114 -3.834 -7.391 1.00 95.38 109 LEU A N 1
ATOM 814 C CA . LEU A 1 109 ? -0.049 -2.989 -6.857 1.00 95.38 109 LEU A CA 1
ATOM 815 C C . LEU A 1 109 ? -0.470 -2.472 -5.485 1.00 95.38 109 LEU A C 1
ATOM 817 O O . LEU A 1 109 ? -1.426 -1.709 -5.362 1.00 95.38 109 LEU A O 1
ATOM 821 N N . ILE A 1 110 ? 0.257 -2.888 -4.456 1.00 95.38 110 ILE A N 1
ATOM 822 C CA . ILE A 1 110 ? 0.069 -2.444 -3.078 1.00 95.38 110 ILE A CA 1
ATOM 823 C C . ILE A 1 110 ? 1.119 -1.379 -2.773 1.00 95.38 110 ILE A C 1
ATOM 825 O O . ILE A 1 110 ? 2.297 -1.588 -3.056 1.00 95.38 110 ILE A O 1
ATOM 829 N N . ILE A 1 111 ? 0.706 -0.257 -2.180 1.00 93.12 111 ILE A N 1
ATOM 830 C CA . ILE A 1 111 ? 1.598 0.844 -1.797 1.00 93.12 111 ILE A CA 1
ATOM 831 C C . ILE A 1 111 ? 1.319 1.227 -0.339 1.00 93.12 111 ILE A C 1
ATOM 833 O O . ILE A 1 111 ? 0.307 1.866 -0.054 1.00 93.12 111 ILE A O 1
ATOM 837 N N . ASP A 1 112 ? 2.201 0.834 0.580 1.00 91.62 112 ASP A N 1
ATOM 838 C CA . ASP A 1 112 ? 2.147 1.258 1.984 1.00 91.62 112 ASP A CA 1
ATOM 839 C C . ASP A 1 112 ? 2.874 2.596 2.206 1.00 91.62 112 ASP A C 1
ATOM 841 O O . ASP A 1 112 ? 3.722 3.017 1.411 1.00 91.62 112 ASP A O 1
ATOM 845 N N . GLU A 1 113 ? 2.541 3.265 3.310 1.00 87.75 113 GLU A N 1
ATOM 846 C CA . GLU A 1 113 ? 3.104 4.561 3.711 1.00 87.75 113 GLU A CA 1
ATOM 847 C C . GLU A 1 113 ? 2.999 5.627 2.604 1.00 87.75 113 GLU A C 1
ATOM 849 O O . GLU A 1 113 ? 3.919 6.421 2.371 1.00 87.75 113 GLU A O 1
ATOM 854 N N . ILE A 1 114 ? 1.864 5.655 1.896 1.00 81.62 114 ILE A N 1
ATOM 855 C CA . ILE A 1 114 ? 1.552 6.737 0.962 1.00 81.62 114 ILE A CA 1
ATOM 856 C C . ILE A 1 114 ? 1.196 7.998 1.753 1.00 81.62 114 ILE A C 1
ATOM 858 O O . ILE A 1 114 ? 0.147 8.098 2.392 1.00 81.62 114 ILE A O 1
ATOM 862 N N . SER A 1 115 ? 2.108 8.966 1.739 1.00 63.69 115 SER A N 1
ATOM 863 C CA . SER A 1 115 ? 1.989 10.172 2.554 1.00 63.69 115 SER A CA 1
ATOM 864 C C . SER A 1 115 ? 1.140 11.260 1.885 1.00 63.69 115 SER A C 1
ATOM 866 O O . SER A 1 115 ? 0.366 11.951 2.543 1.00 63.69 115 SER A O 1
ATOM 868 N N . ILE A 1 116 ? 1.219 11.406 0.562 1.00 60.59 116 ILE A N 1
ATOM 869 C CA . ILE A 1 116 ? 0.552 12.496 -0.160 1.00 60.59 116 ILE A CA 1
ATOM 870 C C . ILE A 1 116 ? -0.327 11.927 -1.270 1.00 60.59 116 ILE A C 1
ATOM 872 O O . ILE A 1 116 ? 0.159 11.434 -2.287 1.00 60.59 116 ILE A O 1
ATOM 876 N N . LEU A 1 117 ? -1.645 12.064 -1.109 1.00 61.03 117 LEU A N 1
ATOM 877 C CA . LEU A 1 117 ? -2.581 11.855 -2.210 1.00 61.03 117 LEU A CA 1
ATOM 878 C C . LEU A 1 117 ? -2.680 13.130 -3.046 1.00 61.03 117 LEU A C 1
ATOM 880 O O . LEU A 1 117 ? -3.483 14.024 -2.761 1.00 61.03 117 LEU A O 1
ATOM 884 N N . SER A 1 118 ? -1.876 13.204 -4.103 1.00 70.88 118 SER A N 1
ATOM 885 C CA . SER A 1 118 ? -2.093 14.183 -5.169 1.00 70.88 118 SER A CA 1
ATOM 886 C C . SER A 1 118 ? -3.486 14.014 -5.799 1.00 70.88 118 SER A C 1
ATOM 888 O O . SER A 1 118 ? -4.133 12.967 -5.686 1.00 70.88 118 SER A O 1
ATOM 890 N N . SER A 1 119 ? -3.964 15.047 -6.495 1.00 73.00 119 SER A N 1
ATOM 891 C CA . SER A 1 119 ? -5.221 14.988 -7.257 1.00 73.00 119 SER A CA 1
ATOM 892 C C . SER A 1 119 ? -5.238 13.845 -8.278 1.00 73.00 119 SER A C 1
ATOM 894 O O . SER A 1 119 ? -6.298 13.278 -8.533 1.00 73.00 119 SER A O 1
ATOM 896 N N . ALA A 1 120 ? -4.074 13.459 -8.808 1.00 73.62 120 ALA A N 1
ATOM 897 C CA . ALA A 1 120 ? -3.942 12.317 -9.704 1.00 73.62 120 ALA A CA 1
ATOM 898 C C . ALA A 1 120 ? -4.328 11.004 -9.007 1.00 73.62 120 ALA A C 1
ATOM 900 O O . ALA A 1 120 ? -5.142 10.256 -9.540 1.00 73.62 120 ALA A O 1
ATOM 901 N N . TRP A 1 121 ? -3.841 10.767 -7.784 1.00 75.56 121 TRP A N 1
ATOM 902 C CA . TRP A 1 121 ? -4.176 9.561 -7.019 1.00 75.56 121 TRP A CA 1
ATOM 903 C C . TRP A 1 121 ? -5.665 9.467 -6.694 1.00 75.56 121 TRP A C 1
ATOM 905 O O . TRP A 1 121 ? -6.251 8.393 -6.793 1.00 75.56 121 TRP A O 1
ATOM 915 N N . LYS A 1 122 ? -6.307 10.597 -6.376 1.00 74.31 122 LYS A N 1
ATOM 916 C CA . LYS A 1 122 ? -7.749 10.633 -6.083 1.00 74.31 122 LYS A CA 1
ATOM 917 C C . LYS A 1 122 ? -8.604 10.104 -7.238 1.00 74.31 122 LYS A C 1
ATOM 919 O O . LYS A 1 122 ? -9.653 9.531 -6.982 1.00 74.31 122 LYS A O 1
ATOM 924 N N . ARG A 1 123 ? -8.155 10.264 -8.487 1.00 79.75 123 ARG A N 1
ATOM 925 C CA . ARG A 1 123 ? -8.861 9.762 -9.678 1.00 79.75 123 ARG A CA 1
ATOM 926 C C . ARG A 1 123 ? -8.733 8.249 -9.863 1.00 79.75 123 ARG A C 1
ATOM 928 O O . ARG A 1 123 ? -9.529 7.670 -10.593 1.00 79.75 123 ARG A O 1
ATOM 935 N N . CYS A 1 124 ? -7.740 7.620 -9.238 1.00 79.75 124 CYS A N 1
ATOM 936 C CA . CYS A 1 124 ? -7.479 6.189 -9.383 1.00 79.75 124 CYS A CA 1
ATOM 937 C C . CYS A 1 124 ? -8.326 5.333 -8.435 1.00 79.75 124 CYS A C 1
ATOM 939 O O . CYS A 1 124 ? -8.548 4.156 -8.720 1.00 79.75 124 CYS A O 1
ATOM 941 N N . PHE A 1 125 ? -8.781 5.895 -7.311 1.00 83.56 125 PHE A N 1
ATOM 942 C CA . PHE A 1 125 ? -9.494 5.147 -6.280 1.00 83.56 125 PHE A CA 1
ATOM 943 C C . PHE A 1 125 ? -11.007 5.221 -6.464 1.00 83.56 125 PHE A C 1
ATOM 945 O O . PHE A 1 125 ? -11.597 6.293 -6.534 1.00 83.56 125 PHE A O 1
ATOM 952 N N . THR A 1 126 ? -11.637 4.052 -6.467 1.00 84.62 126 THR A N 1
ATOM 953 C CA . THR A 1 126 ? -13.098 3.896 -6.493 1.00 84.62 126 THR A CA 1
ATOM 954 C C . THR A 1 126 ? -13.711 3.933 -5.095 1.00 84.62 126 THR A C 1
ATOM 956 O O . THR A 1 126 ? -14.854 4.354 -4.936 1.00 84.62 126 THR A O 1
ATOM 959 N N . LYS A 1 127 ? -12.960 3.515 -4.066 1.00 83.44 127 LYS A N 1
ATOM 960 C CA . LYS A 1 127 ? -13.398 3.549 -2.665 1.00 83.44 127 LYS A CA 1
ATOM 961 C C . LYS A 1 127 ? -12.303 4.115 -1.767 1.00 83.44 127 LYS A C 1
ATOM 963 O O . LYS A 1 127 ? -11.131 3.768 -1.904 1.00 83.44 127 LYS A O 1
ATOM 968 N N . CYS A 1 128 ? -12.707 4.959 -0.823 1.00 87.69 128 CYS A N 1
ATOM 969 C CA . CYS A 1 128 ? -11.863 5.483 0.245 1.00 87.69 128 CYS A CA 1
ATOM 970 C C . CYS A 1 128 ? -12.455 5.054 1.592 1.00 87.69 128 CYS A C 1
ATOM 972 O O . CYS A 1 128 ? -13.590 5.416 1.896 1.00 87.69 128 CYS A O 1
ATOM 974 N N . ILE A 1 129 ? -11.710 4.291 2.394 1.00 88.00 129 ILE A N 1
ATOM 975 C CA . ILE A 1 129 ? -12.198 3.724 3.662 1.00 88.00 129 ILE A CA 1
ATOM 976 C C . ILE A 1 129 ? -11.329 4.215 4.824 1.00 88.00 129 ILE A C 1
ATOM 978 O O . ILE A 1 129 ? -10.102 4.190 4.757 1.00 88.00 129 ILE A O 1
ATOM 982 N N . VAL A 1 130 ? -11.955 4.666 5.911 1.00 89.25 130 VAL A N 1
ATOM 983 C CA . VAL A 1 130 ? -11.251 5.151 7.107 1.00 89.25 130 VAL A CA 1
ATOM 984 C C . VAL A 1 130 ? -11.483 4.179 8.259 1.00 89.25 130 VAL A C 1
ATOM 986 O O . VAL A 1 130 ? -12.619 3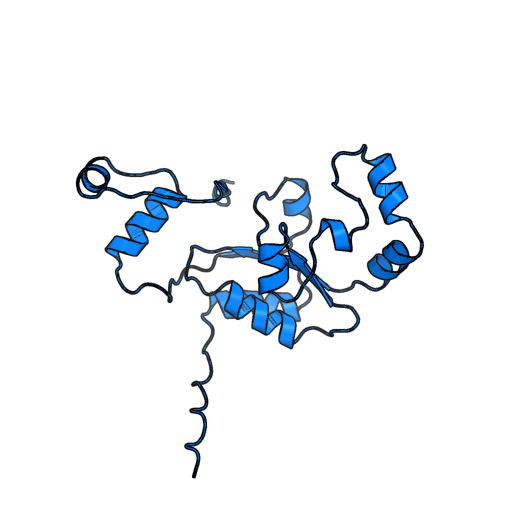.999 8.687 1.00 89.25 130 VAL A O 1
ATOM 989 N N . LEU A 1 131 ? -10.408 3.584 8.775 1.00 89.00 131 LEU A N 1
ATOM 990 C CA . LEU A 1 131 ? -10.409 2.758 9.979 1.00 89.00 131 LEU A CA 1
ATOM 991 C C . LEU A 1 131 ? -10.494 3.663 11.213 1.00 89.00 131 LEU A C 1
ATOM 993 O O . LEU A 1 131 ? -9.663 4.564 11.385 1.00 89.00 131 LEU A O 1
ATOM 997 N N . LYS A 1 132 ? -11.500 3.429 12.056 1.00 86.94 132 LYS A N 1
ATOM 998 C CA . LYS A 1 132 ? -11.840 4.309 13.185 1.00 86.94 132 LYS A CA 1
ATOM 999 C C . LYS A 1 132 ? -11.402 3.749 14.534 1.00 86.94 132 LYS A C 1
ATOM 1001 O O . LYS A 1 132 ? -10.988 4.517 15.398 1.00 86.94 132 LYS A O 1
ATOM 1006 N N . GLU A 1 133 ? -11.462 2.433 14.705 1.00 85.44 133 GLU A N 1
ATOM 1007 C CA . GLU A 1 133 ? -11.179 1.777 15.982 1.00 85.44 133 GLU A CA 1
ATOM 1008 C C . GLU A 1 133 ? -9.672 1.647 16.232 1.00 85.44 133 GLU A C 1
ATOM 1010 O O . GLU A 1 133 ? -8.935 1.129 15.395 1.00 85.44 133 GLU A O 1
ATOM 1015 N N . VAL A 1 134 ? -9.198 2.140 17.381 1.00 83.19 134 VAL A N 1
ATOM 1016 C CA . VAL A 1 134 ? -7.794 2.044 17.813 1.00 83.19 134 VAL A CA 1
ATOM 1017 C C . VAL A 1 134 ? -7.659 0.880 18.792 1.00 83.19 134 VAL A C 1
ATOM 1019 O O . VAL A 1 134 ? -8.300 0.877 19.834 1.00 83.19 134 VAL A O 1
ATOM 1022 N N . HIS A 1 135 ? -6.796 -0.089 18.477 1.00 82.25 135 HIS A N 1
ATOM 1023 C CA . HIS A 1 135 ? -6.631 -1.312 19.278 1.00 82.25 135 HIS A CA 1
ATOM 1024 C C . HIS A 1 135 ? -5.288 -1.398 20.013 1.00 82.25 135 HIS A C 1
ATOM 1026 O O . HIS A 1 135 ? -5.159 -2.133 20.986 1.00 82.25 135 HIS A O 1
ATOM 1032 N N . ARG A 1 136 ? -4.252 -0.688 19.545 1.00 78.12 136 ARG A N 1
ATOM 1033 C CA . ARG A 1 136 ? -2.894 -0.783 20.121 1.00 78.12 136 ARG A CA 1
ATOM 1034 C C . ARG A 1 136 ? -2.755 -0.009 21.447 1.00 78.12 136 ARG A C 1
ATOM 1036 O O . ARG A 1 136 ? -1.807 -0.249 22.186 1.00 78.12 136 ARG A O 1
ATOM 1043 N N . GLN A 1 137 ? -3.674 0.904 21.758 1.00 74.62 137 GLN A N 1
ATOM 1044 C CA . GLN A 1 137 ? -3.635 1.783 22.926 1.00 74.62 137 GLN A CA 1
ATOM 1045 C C . GLN A 1 137 ? -4.994 1.723 23.617 1.00 74.62 137 GLN A C 1
ATOM 1047 O O . GLN A 1 137 ? -6.006 1.898 22.952 1.00 74.62 137 GLN A O 1
ATOM 1052 N N . ALA A 1 138 ? -5.014 1.474 24.928 1.00 75.06 138 ALA A N 1
ATOM 1053 C CA . ALA A 1 138 ? -6.250 1.403 25.717 1.00 75.06 138 ALA A CA 1
ATOM 1054 C C . ALA A 1 138 ? -6.624 2.745 26.375 1.00 75.06 138 ALA A C 1
ATOM 1056 O O . ALA A 1 138 ? -7.781 2.976 26.710 1.00 75.06 138 ALA A O 1
ATOM 1057 N N . ASP A 1 139 ? -5.646 3.630 26.574 1.00 81.00 139 ASP A N 1
ATOM 1058 C CA . ASP A 1 139 ? -5.839 4.914 27.244 1.00 81.00 139 ASP A CA 1
ATOM 1059 C C . ASP A 1 139 ? -6.437 5.953 26.281 1.00 81.00 139 ASP A C 1
ATOM 1061 O O . ASP A 1 139 ? -5.762 6.451 25.374 1.00 81.00 139 ASP A O 1
ATOM 1065 N N . GLN A 1 140 ? -7.705 6.306 26.508 1.00 77.88 140 GLN A N 1
ATOM 1066 C CA . GLN A 1 140 ? -8.435 7.287 25.706 1.00 77.88 140 GLN A CA 1
ATOM 1067 C C . GLN A 1 140 ? -7.803 8.685 25.749 1.00 77.88 140 GLN A C 1
ATOM 1069 O O . GLN A 1 140 ? -7.812 9.392 24.741 1.00 77.88 140 GLN A O 1
ATOM 1074 N N . HIS A 1 141 ? -7.224 9.088 26.881 1.00 78.31 141 HIS A N 1
ATOM 1075 C CA . HIS A 1 141 ? -6.542 10.373 27.000 1.00 78.31 141 HIS A CA 1
ATOM 1076 C C . HIS A 1 141 ? -5.272 10.387 26.139 1.00 78.31 141 HIS A C 1
ATOM 1078 O O . HIS A 1 141 ? -5.045 11.333 25.383 1.00 78.31 141 HIS A O 1
ATOM 1084 N N . PHE A 1 142 ? -4.503 9.295 26.144 1.00 77.56 142 PHE A N 1
ATOM 1085 C CA . PHE A 1 142 ? -3.335 9.155 25.273 1.00 77.56 142 PHE A CA 1
ATOM 1086 C C . PHE A 1 142 ? -3.706 9.115 23.781 1.00 77.56 142 PHE A C 1
ATOM 1088 O O . PHE A 1 142 ? -3.045 9.757 22.964 1.00 77.56 142 PHE A O 1
ATOM 1095 N N . ILE A 1 143 ? -4.790 8.421 23.413 1.00 78.56 143 ILE A N 1
ATOM 1096 C CA . ILE A 1 143 ? -5.314 8.414 22.035 1.00 78.56 143 ILE A CA 1
ATOM 1097 C C . ILE A 1 143 ? -5.682 9.831 21.581 1.00 78.56 143 ILE A C 1
ATOM 1099 O O . ILE A 1 143 ? -5.352 10.221 20.457 1.00 78.56 143 ILE A O 1
ATOM 1103 N N . ASN A 1 144 ? -6.347 10.605 22.441 1.00 77.25 144 ASN A N 1
ATOM 1104 C CA . ASN A 1 144 ? -6.739 11.978 22.134 1.00 77.25 144 ASN A CA 1
ATOM 1105 C C . ASN A 1 144 ? -5.506 12.860 21.904 1.00 77.25 144 ASN A C 1
ATOM 1107 O O . ASN A 1 144 ? -5.435 13.511 20.866 1.00 77.25 144 ASN A O 1
ATOM 1111 N N . ILE A 1 145 ? -4.491 12.775 22.771 1.00 78.50 145 ILE A N 1
ATOM 1112 C CA . ILE A 1 145 ? -3.217 13.493 22.600 1.00 78.50 145 ILE A CA 1
ATOM 1113 C C . ILE A 1 145 ? -2.553 13.141 21.262 1.00 78.50 145 ILE A C 1
ATOM 1115 O O . ILE A 1 145 ? -2.147 14.028 20.512 1.00 78.50 145 ILE A O 1
ATOM 1119 N N . LEU A 1 146 ? -2.459 11.852 20.918 1.00 75.69 146 LEU A N 1
ATOM 1120 C CA . LEU A 1 146 ? -1.863 11.425 19.647 1.00 75.69 146 LEU A CA 1
ATOM 1121 C C . LEU A 1 146 ? -2.639 11.962 18.435 1.00 75.69 146 LEU A C 1
ATOM 1123 O O . LEU A 1 146 ? -2.038 12.318 17.419 1.00 75.69 146 LEU A O 1
ATOM 1127 N N . ASN A 1 147 ? -3.967 12.034 18.526 1.00 74.44 147 ASN A N 1
ATOM 1128 C CA . ASN A 1 147 ? -4.805 12.607 17.476 1.00 74.44 147 ASN A CA 1
ATOM 1129 C C . ASN A 1 147 ? -4.681 14.137 17.394 1.00 74.44 147 ASN A C 1
ATOM 1131 O O . ASN A 1 147 ? -4.633 14.671 16.287 1.00 74.44 147 ASN A O 1
ATOM 1135 N N . GLU A 1 148 ? -4.587 14.844 18.518 1.00 75.88 148 GLU A N 1
ATOM 1136 C CA . GLU A 1 148 ? -4.344 16.292 18.572 1.00 75.88 148 GLU A CA 1
ATOM 1137 C C . GLU A 1 148 ? -2.993 16.656 17.947 1.00 75.88 148 GLU A C 1
ATOM 1139 O O . GLU A 1 148 ? -2.939 17.507 17.058 1.00 75.88 148 GLU A O 1
ATOM 1144 N N . ILE A 1 149 ? -1.926 15.930 18.308 1.00 73.25 149 ILE A N 1
ATOM 1145 C CA . ILE A 1 149 ? -0.595 16.057 17.691 1.00 73.25 149 ILE A CA 1
ATOM 1146 C C . ILE A 1 149 ? -0.692 15.855 16.174 1.00 73.25 149 ILE A C 1
ATOM 1148 O O . ILE A 1 149 ? -0.203 16.669 15.395 1.00 73.25 149 ILE A O 1
ATOM 1152 N N . ARG A 1 150 ? -1.360 14.782 15.737 1.00 69.44 150 ARG A N 1
ATOM 1153 C CA . ARG A 1 150 ? -1.495 14.430 14.315 1.00 69.44 150 ARG A CA 1
ATOM 1154 C C . ARG A 1 150 ? -2.297 15.453 13.509 1.00 69.44 150 ARG A C 1
ATOM 1156 O O . ARG A 1 150 ? -2.002 15.671 12.338 1.00 69.44 150 ARG A O 1
ATOM 1163 N N . THR A 1 151 ? -3.322 16.045 14.117 1.00 68.69 151 THR A N 1
ATOM 1164 C CA . THR A 1 151 ? -4.187 17.054 13.481 1.00 68.69 151 THR A CA 1
ATOM 1165 C C . THR A 1 151 ? -3.603 18.467 13.557 1.00 68.69 151 THR A C 1
ATOM 1167 O O . THR A 1 151 ? -4.153 19.373 12.931 1.00 68.69 151 THR A O 1
ATOM 1170 N N . GLY A 1 152 ? -2.516 18.666 14.314 1.00 66.75 152 GLY A N 1
ATOM 1171 C CA . GLY A 1 152 ? -1.921 19.977 14.573 1.00 66.75 152 GLY A CA 1
ATOM 1172 C C . GLY A 1 152 ? -2.756 20.870 15.498 1.00 66.75 152 GLY A C 1
ATOM 1173 O O . GLY A 1 152 ? -2.557 22.081 15.505 1.00 66.75 152 GLY A O 1
ATOM 1174 N N . ARG A 1 153 ? -3.705 20.303 16.257 1.00 69.06 153 ARG A N 1
ATOM 1175 C CA . ARG A 1 153 ? -4.590 21.029 17.184 1.00 69.06 153 ARG A CA 1
ATOM 1176 C C . ARG A 1 153 ? -4.289 20.629 18.627 1.00 69.06 153 ARG A C 1
ATOM 1178 O O . ARG A 1 153 ? -5.092 19.946 19.249 1.00 69.06 153 ARG A O 1
ATOM 1185 N N . MET A 1 154 ? -3.116 20.998 19.133 1.00 65.25 154 MET A N 1
ATOM 1186 C CA . MET A 1 154 ? -2.793 20.785 20.547 1.00 65.25 154 MET A CA 1
ATOM 1187 C C . MET A 1 154 ? -3.287 21.956 21.393 1.00 65.25 154 MET A C 1
ATOM 1189 O O . MET A 1 154 ? -3.015 23.110 21.069 1.00 65.25 154 MET A O 1
ATOM 1193 N N . ASN A 1 155 ? -3.964 21.654 22.498 1.00 62.31 155 ASN A N 1
ATOM 1194 C CA . ASN A 1 155 ? -4.385 22.658 23.472 1.00 62.31 155 ASN A CA 1
ATOM 1195 C C . ASN A 1 155 ? -3.255 22.915 24.496 1.00 62.31 155 ASN A C 1
ATOM 1197 O O . ASN A 1 155 ? -2.709 21.976 25.078 1.00 62.31 155 ASN A O 1
ATOM 1201 N N . ASP A 1 156 ? -2.926 24.186 24.765 1.00 59.00 156 ASP A N 1
ATOM 1202 C CA . ASP A 1 156 ? -1.773 24.616 25.588 1.00 59.00 156 ASP A CA 1
ATOM 1203 C C . ASP A 1 156 ? -1.735 24.072 27.033 1.00 59.00 156 ASP A C 1
ATOM 1205 O O . ASP A 1 156 ? -0.677 24.062 27.673 1.00 59.00 156 ASP A O 1
ATOM 1209 N N . SER A 1 157 ? -2.874 23.632 27.576 1.00 58.72 157 SER A N 1
ATOM 1210 C CA . SER A 1 157 ? -2.989 23.131 28.953 1.00 58.72 157 SER A CA 1
ATOM 1211 C C . SER A 1 157 ? -2.328 21.765 29.174 1.00 58.72 157 SER A C 1
ATOM 1213 O O . SER A 1 157 ? -1.948 21.454 30.306 1.00 58.72 157 SER A O 1
ATOM 1215 N N . GLU A 1 158 ? -2.161 20.965 28.116 1.00 54.59 158 GLU A N 1
ATOM 1216 C CA . GLU A 1 158 ? -1.617 19.600 28.191 1.00 54.59 158 GLU A CA 1
ATOM 1217 C C . GLU A 1 158 ? -0.122 19.543 27.841 1.00 54.59 158 GLU A C 1
ATOM 1219 O O . GLU A 1 158 ? 0.648 18.809 28.467 1.00 54.59 158 GLU A O 1
ATOM 1224 N N . THR A 1 159 ? 0.338 20.401 26.927 1.00 52.44 159 THR A N 1
ATOM 1225 C CA . THR A 1 159 ? 1.734 20.467 26.461 1.00 52.44 159 THR A CA 1
ATOM 1226 C C . THR A 1 159 ? 2.713 20.891 27.562 1.00 52.44 159 THR A C 1
ATOM 1228 O O . THR A 1 159 ? 3.859 20.447 27.586 1.00 52.44 159 THR A O 1
ATOM 1231 N N . LYS A 1 160 ? 2.270 21.719 28.521 1.00 48.97 160 LYS A N 1
ATOM 1232 C CA . LYS A 1 160 ? 3.124 22.251 29.603 1.00 48.97 160 LYS A CA 1
ATOM 1233 C C . LYS A 1 160 ? 3.456 21.238 30.706 1.00 48.97 160 LYS A C 1
ATOM 1235 O O . LYS A 1 160 ? 4.366 21.487 31.491 1.00 48.97 160 LYS A O 1
ATOM 1240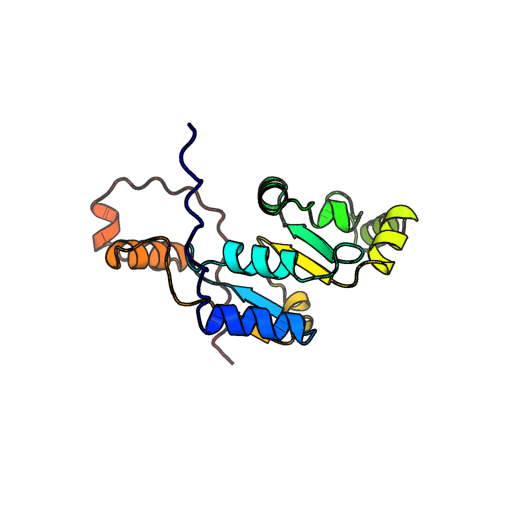 N N . LYS A 1 161 ? 2.758 20.099 30.784 1.00 52.19 161 LYS A N 1
ATOM 1241 C CA . LYS A 1 161 ? 2.919 19.132 31.888 1.00 52.19 161 LYS A CA 1
ATOM 1242 C C . LYS A 1 161 ? 3.966 18.043 31.627 1.00 52.19 161 LYS A C 1
ATOM 1244 O O . LYS A 1 161 ? 4.305 17.314 32.557 1.00 52.19 161 LYS A O 1
ATOM 1249 N N . ARG A 1 162 ? 4.484 17.888 30.400 1.00 50.69 162 ARG A N 1
ATOM 1250 C CA . ARG A 1 162 ? 5.413 16.794 30.045 1.00 50.69 162 ARG A CA 1
ATOM 1251 C C . ARG A 1 162 ? 6.480 17.253 29.045 1.00 50.69 162 ARG A C 1
ATOM 1253 O O . ARG A 1 162 ? 6.155 17.826 28.013 1.00 50.69 162 ARG A O 1
ATOM 1260 N N . LYS A 1 163 ? 7.756 16.939 29.310 1.00 46.38 163 LYS A N 1
ATOM 1261 C CA . LYS A 1 163 ? 8.831 17.021 28.301 1.00 46.38 163 LYS A CA 1
ATOM 1262 C C . LYS A 1 163 ? 8.611 15.908 27.275 1.00 46.38 163 LYS A C 1
ATOM 1264 O O . LYS A 1 163 ? 9.009 14.771 27.513 1.00 46.38 163 LYS A O 1
ATOM 1269 N N . LEU A 1 164 ? 7.949 16.219 26.165 1.00 52.31 164 LEU A N 1
ATOM 1270 C CA . LEU A 1 164 ? 7.698 15.268 25.086 1.00 52.31 164 LEU A CA 1
ATOM 1271 C C . LEU A 1 164 ? 8.647 15.564 23.919 1.00 52.31 164 LEU A C 1
ATOM 1273 O O . LEU A 1 164 ? 8.549 16.613 23.290 1.00 52.31 164 LEU A O 1
ATOM 1277 N N . ILE A 1 165 ? 9.576 14.646 23.640 1.00 48.66 165 ILE A N 1
ATOM 1278 C CA . ILE A 1 165 ? 10.388 14.679 22.418 1.00 48.66 165 ILE A CA 1
ATOM 1279 C C . ILE A 1 165 ? 9.647 13.836 21.383 1.00 48.66 165 ILE A C 1
ATOM 1281 O O . ILE A 1 165 ? 9.557 12.616 21.517 1.00 48.66 165 ILE A O 1
ATOM 1285 N N . LEU A 1 166 ? 9.070 14.497 20.383 1.00 49.06 166 LEU A N 1
ATOM 1286 C CA . LEU A 1 166 ? 8.340 13.852 19.297 1.00 49.06 166 LEU A CA 1
ATOM 1287 C C . LEU A 1 166 ? 9.234 13.750 18.062 1.00 49.06 166 LEU A C 1
ATOM 1289 O O . LEU A 1 166 ? 9.781 14.747 17.601 1.00 49.06 166 LEU A O 1
ATOM 1293 N N . VAL A 1 167 ? 9.339 12.545 17.506 1.00 43.00 167 VAL A N 1
ATOM 1294 C CA . VAL A 1 167 ? 9.956 12.286 16.200 1.00 43.00 167 VAL A CA 1
ATOM 1295 C C . VAL A 1 167 ? 8.854 11.738 15.300 1.00 43.00 167 VAL A C 1
ATOM 1297 O O . VAL A 1 167 ? 8.294 10.681 15.584 1.00 43.00 167 VAL A O 1
ATOM 1300 N N . GLY A 1 168 ? 8.493 12.467 14.245 1.00 42.78 168 GLY A N 1
ATOM 1301 C CA . GLY A 1 168 ? 7.412 12.080 13.342 1.00 42.78 168 GLY A CA 1
ATOM 1302 C C . GLY A 1 168 ? 7.683 12.522 11.910 1.00 42.78 168 GLY A C 1
ATOM 1303 O O . GLY A 1 168 ? 8.212 13.605 11.679 1.00 42.78 168 GLY A O 1
ATOM 1304 N N . SER A 1 169 ? 7.298 11.684 10.947 1.00 41.59 169 SER A N 1
ATOM 1305 C CA . SER A 1 169 ? 7.176 12.095 9.549 1.00 41.59 169 SER A CA 1
ATOM 1306 C C . SER A 1 169 ? 5.933 12.978 9.444 1.00 41.59 169 SER A C 1
ATOM 1308 O O . SER A 1 169 ? 4.811 12.493 9.609 1.00 41.59 169 SER A O 1
ATOM 1310 N N . ALA A 1 170 ? 6.123 14.286 9.261 1.00 35.84 170 ALA A N 1
ATOM 1311 C CA . ALA A 1 170 ? 5.035 15.241 9.097 1.00 35.84 170 ALA A CA 1
ATOM 1312 C C . ALA A 1 170 ? 4.262 14.911 7.815 1.00 35.84 170 ALA A C 1
ATOM 1314 O O . ALA A 1 170 ? 4.631 15.326 6.722 1.00 35.84 170 ALA A O 1
ATOM 1315 N N . THR A 1 171 ? 3.191 14.134 7.944 1.00 42.66 171 THR A N 1
ATOM 1316 C CA . THR A 1 171 ? 2.281 13.871 6.838 1.00 42.66 171 THR A CA 1
ATOM 1317 C C . THR A 1 171 ? 0.898 14.395 7.186 1.00 42.66 171 THR A C 1
ATOM 1319 O O . THR A 1 171 ? 0.161 13.832 7.995 1.00 42.66 171 THR A O 1
ATOM 1322 N N . VAL A 1 172 ? 0.592 15.519 6.547 1.00 38.97 172 VAL A N 1
ATOM 1323 C CA . VAL A 1 172 ? -0.663 16.265 6.554 1.00 38.97 172 VAL A CA 1
ATOM 1324 C C . VAL A 1 172 ? -1.855 15.338 6.302 1.00 38.97 172 VAL A C 1
ATOM 1326 O O . VAL A 1 172 ? -1.939 14.663 5.278 1.00 38.97 172 VAL A O 1
ATOM 1329 N N . GLN A 1 173 ? -2.819 15.337 7.223 1.00 40.25 173 GLN A N 1
ATOM 1330 C CA . GLN A 1 173 ? -4.117 14.717 6.991 1.00 40.25 173 GLN A CA 1
ATOM 1331 C C . GLN A 1 173 ? -4.849 15.393 5.832 1.00 40.25 173 GLN A C 1
ATOM 1333 O O . GLN A 1 173 ? -5.081 16.601 5.826 1.00 40.25 173 GLN A O 1
ATOM 1338 N N . LEU A 1 174 ? -5.308 14.572 4.896 1.00 37.88 174 LEU A N 1
ATOM 1339 C CA . LEU A 1 174 ? -6.301 14.938 3.903 1.00 37.88 174 LEU A CA 1
ATOM 1340 C C . LEU A 1 174 ? -7.588 15.463 4.561 1.00 37.88 174 LEU A C 1
ATOM 1342 O O . LEU A 1 174 ? -8.250 14.745 5.311 1.00 37.88 174 LEU A O 1
ATOM 1346 N N . LYS A 1 175 ? -8.002 16.679 4.179 1.00 36.25 175 LYS A N 1
ATOM 1347 C CA . LYS A 1 175 ? -9.422 17.056 4.124 1.00 36.25 175 LYS A CA 1
ATOM 1348 C C . LYS A 1 175 ? -10.114 16.138 3.104 1.00 36.25 175 LYS A C 1
ATOM 1350 O O . LYS A 1 175 ? -10.177 16.456 1.921 1.00 36.25 175 LYS A O 1
ATOM 1355 N N . ILE A 1 176 ? -10.593 14.978 3.546 1.00 37.72 176 ILE A N 1
ATOM 1356 C CA . ILE A 1 176 ? -11.652 14.214 2.867 1.00 37.72 176 ILE A CA 1
ATOM 1357 C C . ILE A 1 176 ? -12.881 14.328 3.768 1.00 37.72 176 ILE A C 1
ATOM 1359 O O . ILE A 1 176 ? -13.215 13.410 4.503 1.00 37.72 176 ILE A O 1
ATOM 1363 N N . ALA A 1 177 ? -13.435 15.539 3.820 1.00 28.94 177 ALA A N 1
ATOM 1364 C CA . ALA A 1 177 ? -14.743 15.871 4.388 1.00 28.94 177 ALA A CA 1
ATOM 1365 C C . ALA A 1 177 ? -15.009 17.370 4.155 1.00 28.94 177 ALA A C 1
ATOM 1367 O O . ALA A 1 177 ? -15.058 18.147 5.102 1.00 28.94 177 ALA A O 1
ATOM 1368 N N . SER A 1 178 ? -15.076 17.800 2.893 1.00 30.42 178 SER A N 1
ATOM 1369 C CA . SER A 1 178 ? -15.733 19.059 2.513 1.00 30.42 178 SER A CA 1
ATOM 1370 C C . SER A 1 178 ? -15.815 19.160 0.989 1.00 30.42 178 SER A C 1
ATOM 1372 O O . SER A 1 178 ? -14.920 19.744 0.373 1.00 30.42 178 SER A O 1
ATOM 1374 N N . GLN A 1 179 ? -16.862 18.535 0.445 1.00 34.12 179 GLN A N 1
ATOM 1375 C CA . GLN A 1 179 ? -17.665 18.849 -0.751 1.00 34.12 179 GLN A CA 1
ATOM 1376 C C . GLN A 1 179 ? -18.165 17.554 -1.382 1.00 34.12 179 GLN A C 1
ATOM 1378 O O . GLN A 1 179 ? -17.314 16.712 -1.743 1.00 34.12 179 GLN A O 1
#

InterPro domains:
  IPR010285 DNA helicase Pif1-like, DEAD-box helicase domain [PF05970] (13-125)
  IPR027417 P-loop containing nucleoside triphosphate hydrolase [G3DSA:3.40.50.300] (2-170)
  IPR027417 P-loop containing nucleoside triphosphate hydrolase [SSF52540] (9-132)
  IPR051055 PIF1 DNA helicase [PTHR47642] (12-119)

Organism: Helobdella robusta (NCBI:txid6412)

Radius of gyration: 19.45 Å; chains: 1; bounding box: 33×57×53 Å

pLDDT: mean 78.65, std 18.4, range [28.94, 96.5]

Sequence (179 aa):
MAEPIRKNPPITLTPEQNSVYEAVIQGHNIFFTGSAGTGKSLILSKIIGVLPPDNTFITASTGLAACNIKGTTIHSFAGMGLGESSLEECVKLASRPAYRTQWRQCKHLIIDEISILSSAWKRCFTKCIVLKEVHRQADQHFINILNEIRTGRMNDSETKKRKLILVGSATVQLKIASQ

Foldseek 3Di:
DDDPDPDDPPDDDDPLLVVVQVCVVVVFFEAEEEAPQLCPVVSVLVNCVPDDPQQAAAEECDQVQQVVNVHYHPCVLQQQPPVPDDPVSSVVRCPPPVNVVNVVSHPHYHYPPPQDDDPVNVVRGPYYTYRYDHHPDDDPVVVVQSVCVLQVNDDPVPVVPDPDDDDDDNRHDDPPDDD

Secondary structure (DSSP, 8-state):
-PPPP--PPP-PPPHHHHHHHHHHHTT--EEEEE-TTS-HHHHHHHHHHHS-GGGEEEEESSHHHHHHTT-EEHHHHHT-TTS-S-HHHHHHHHTSHHHHHHHHH-SEEEEES-----HHHHHH-SEEEEE----S---HHHHHHHHHHHHT---HHHHTTS---------PPP--S--